Protein AF-A0A6J4QHD3-F1 (afdb_monomer)

pLDDT: mean 94.24, std 7.49, range [54.97, 98.38]

Solvent-accessible surface area (backbone atoms only — not comparable to full-atom values): 4318 Å² total; per-residue (Å²): 139,72,80,43,74,45,55,48,98,86,66,48,76,76,48,73,49,68,54,67,70,58,53,51,50,55,48,51,56,50,50,53,53,50,51,52,49,52,51,52,53,53,51,52,31,34,76,73,64,80,43,80,88,72,56,67,70,60,51,51,54,52,52,51,51,56,58,60,75,74,109

Structure (mmCIF, N/CA/C/O backbone):
data_AF-A0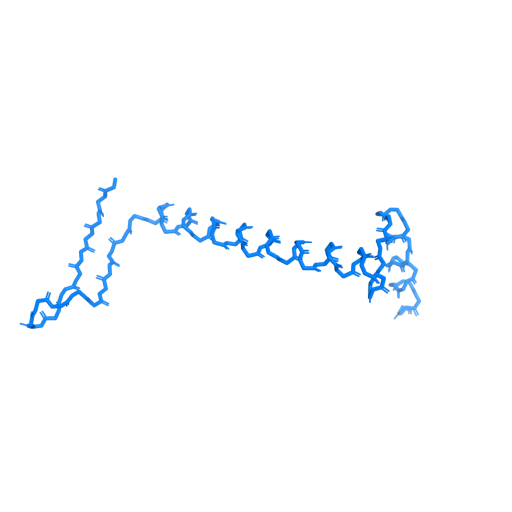A6J4QHD3-F1
#
_entry.id   AF-A0A6J4QHD3-F1
#
loop_
_atom_site.group_PDB
_atom_site.id
_atom_site.type_symbol
_atom_site.label_atom_id
_atom_site.label_alt_id
_atom_site.label_comp_id
_atom_site.label_asym_id
_atom_site.label_entity_id
_atom_site.label_seq_id
_atom_site.pdbx_PDB_ins_code
_atom_site.Cartn_x
_atom_site.Cartn_y
_atom_site.Cartn_z
_atom_site.occupancy
_atom_site.B_iso_or_equiv
_atom_site.auth_seq_id
_atom_site.auth_comp_id
_atom_site.auth_asym_id
_atom_site.auth_atom_id
_atom_site.pdbx_PDB_model_num
ATOM 1 N N . MET A 1 1 ? -2.542 -0.903 23.047 1.00 60.53 1 MET A N 1
ATOM 2 C CA . MET A 1 1 ? -3.799 -1.221 22.342 1.00 60.53 1 MET A CA 1
ATOM 3 C C . MET A 1 1 ? -4.987 -0.951 23.249 1.00 60.53 1 MET A C 1
ATOM 5 O O . MET A 1 1 ? -5.368 -1.809 24.041 1.00 60.53 1 MET A O 1
ATOM 9 N N . SER A 1 2 ? -5.545 0.254 23.145 1.00 78.31 2 SER A N 1
ATOM 10 C CA . SER A 1 2 ? -6.819 0.631 23.760 1.00 78.31 2 SER A CA 1
ATOM 11 C C . SER A 1 2 ? -7.846 0.830 22.647 1.00 78.31 2 SER A C 1
ATOM 13 O O . SER A 1 2 ? -8.009 1.930 22.132 1.00 78.31 2 SER A O 1
ATOM 15 N N . VAL A 1 3 ? -8.524 -0.245 22.244 1.00 86.75 3 VAL A N 1
ATOM 16 C CA . VAL A 1 3 ? -9.590 -0.154 21.239 1.00 86.75 3 VAL A CA 1
ATOM 17 C C . VAL A 1 3 ? -10.907 0.119 21.950 1.00 86.75 3 VAL A C 1
ATOM 19 O O . VAL A 1 3 ? -11.337 -0.676 22.789 1.00 86.75 3 VAL A O 1
ATOM 22 N N . GLN A 1 4 ? -11.561 1.224 21.605 1.00 94.44 4 GLN A N 1
ATOM 23 C CA . GLN A 1 4 ? -12.884 1.558 22.128 1.00 94.44 4 GLN A CA 1
ATOM 24 C C . GLN A 1 4 ? -13.915 1.465 21.011 1.00 94.44 4 GLN A C 1
ATOM 26 O O . GLN A 1 4 ? -13.687 1.935 19.902 1.00 94.44 4 GLN A O 1
ATOM 31 N N . TYR A 1 5 ? -15.067 0.869 21.304 1.00 95.38 5 TYR A N 1
ATOM 32 C CA . TYR A 1 5 ? -16.155 0.732 20.340 1.00 95.38 5 TYR A CA 1
ATOM 33 C C . TYR A 1 5 ? -17.319 1.634 20.728 1.00 95.38 5 TYR A C 1
ATOM 35 O O . TYR A 1 5 ? -17.744 1.633 21.884 1.00 95.38 5 TYR A O 1
ATOM 43 N N . VAL A 1 6 ? -17.872 2.342 19.747 1.00 96.25 6 VAL A N 1
ATOM 44 C CA . VAL A 1 6 ? -19.158 3.030 19.878 1.00 96.25 6 VAL A CA 1
ATOM 45 C C . VAL A 1 6 ? -20.241 2.094 19.357 1.00 96.25 6 VAL A C 1
ATOM 47 O O . VAL A 1 6 ? -20.117 1.522 18.267 1.00 96.25 6 VAL A O 1
ATOM 50 N N . VAL A 1 7 ? -21.293 1.915 20.150 1.00 97.44 7 VAL A N 1
ATOM 51 C CA . VAL A 1 7 ? -22.426 1.038 19.841 1.00 97.44 7 VAL A CA 1
ATOM 52 C C . VAL A 1 7 ? -23.708 1.846 19.658 1.00 97.44 7 VAL A C 1
ATOM 54 O O . VAL A 1 7 ? -23.852 2.913 20.251 1.00 97.44 7 VAL A O 1
ATOM 57 N N . ASP A 1 8 ? -24.622 1.345 18.830 1.00 96.12 8 ASP A N 1
ATOM 58 C CA . ASP A 1 8 ? -25.980 1.874 18.709 1.00 96.12 8 ASP A CA 1
ATOM 59 C C . ASP A 1 8 ? -26.879 1.430 19.882 1.00 96.12 8 ASP A C 1
ATOM 61 O O . ASP A 1 8 ? -26.455 0.709 20.789 1.00 96.12 8 ASP A O 1
ATOM 65 N N . GLU A 1 9 ? -28.146 1.846 19.854 1.00 96.38 9 GLU A N 1
ATOM 66 C CA . GLU A 1 9 ? -29.150 1.527 20.882 1.00 96.38 9 GLU A CA 1
ATOM 67 C C . GLU A 1 9 ? -29.416 0.020 21.040 1.00 96.38 9 GLU A C 1
ATOM 69 O O . GLU A 1 9 ? -29.846 -0.427 22.102 1.00 96.38 9 GLU A O 1
ATOM 74 N N . ASN A 1 10 ? -29.126 -0.778 20.007 1.00 96.44 10 ASN A N 1
ATOM 75 C CA . ASN A 1 10 ? -29.272 -2.232 20.018 1.00 96.44 10 ASN A CA 1
ATOM 76 C C . ASN A 1 10 ? -27.973 -2.943 20.443 1.00 96.44 10 ASN A C 1
ATOM 78 O O . ASN A 1 10 ? -27.899 -4.173 20.406 1.00 96.44 10 ASN A O 1
ATOM 82 N N . GLY A 1 11 ? -26.931 -2.191 20.817 1.00 94.19 11 GLY A N 1
ATOM 83 C CA . GLY A 1 11 ? -25.616 -2.719 21.175 1.00 94.19 11 GLY A CA 1
ATOM 84 C C . GLY A 1 11 ? -24.756 -3.125 19.974 1.00 94.19 11 GLY A C 1
ATOM 85 O O . GLY A 1 11 ? -23.709 -3.755 20.153 1.00 94.19 11 GLY A O 1
ATOM 86 N N . LYS A 1 12 ? -25.152 -2.778 18.744 1.00 96.44 12 LYS A N 1
ATOM 87 C CA . LYS A 1 12 ? -24.364 -3.062 17.540 1.00 96.44 12 LYS A CA 1
ATOM 88 C C . LYS A 1 12 ? -23.229 -2.048 17.423 1.00 96.44 12 LYS A C 1
ATOM 90 O O . LYS A 1 12 ? -23.458 -0.847 17.476 1.00 96.44 12 LYS A O 1
ATOM 95 N N . ARG A 1 13 ? -21.997 -2.521 17.217 1.00 96.44 13 ARG A N 1
ATOM 96 C CA . ARG A 1 13 ? -20.822 -1.658 16.990 1.00 96.44 13 ARG A CA 1
ATOM 97 C C . ARG A 1 13 ? -20.966 -0.917 15.662 1.00 96.44 13 ARG A C 1
ATOM 99 O O . ARG A 1 13 ? -21.153 -1.558 14.628 1.00 96.44 13 ARG A O 1
ATOM 106 N N . ILE A 1 14 ? -20.862 0.406 15.704 1.00 97.38 14 ILE A N 1
ATOM 107 C CA . ILE A 1 14 ? -21.010 1.286 14.535 1.00 97.38 14 ILE A CA 1
ATOM 108 C C . ILE A 1 14 ? -19.753 2.104 14.238 1.00 97.38 14 ILE A C 1
ATOM 110 O O . ILE A 1 14 ? -19.553 2.506 13.096 1.00 97.38 14 ILE A O 1
ATOM 114 N N . SER A 1 15 ? -18.886 2.321 15.227 1.00 96.19 15 SER A N 1
ATOM 115 C CA . SER A 1 15 ? -17.569 2.920 15.015 1.00 96.19 15 SER A CA 1
ATOM 116 C C . SER A 1 15 ? -16.559 2.440 16.055 1.00 96.19 15 SER A C 1
ATOM 118 O O . SER A 1 15 ? -16.904 1.784 17.045 1.00 96.19 15 SER A O 1
ATOM 120 N N . VAL A 1 16 ? -15.290 2.738 15.793 1.00 95.62 16 VAL A N 1
ATOM 121 C CA . VAL A 1 16 ? -14.155 2.408 16.649 1.00 95.62 16 VAL A CA 1
ATOM 122 C C . VAL A 1 16 ? -13.299 3.656 16.838 1.00 95.62 16 VAL A C 1
ATOM 124 O O . VAL A 1 16 ? -13.125 4.436 15.905 1.00 95.62 16 VAL A O 1
ATOM 127 N N . VAL A 1 17 ? -12.792 3.849 18.050 1.00 95.88 17 VAL A N 1
ATOM 128 C CA . VAL A 1 17 ? -11.763 4.837 18.371 1.00 95.88 17 VAL A CA 1
ATOM 129 C C . VAL A 1 17 ? -10.464 4.072 18.584 1.00 95.88 17 VAL A C 1
ATOM 131 O O . VAL A 1 17 ? -10.419 3.115 19.364 1.00 95.88 17 VAL A O 1
ATOM 134 N N . LEU A 1 18 ? -9.439 4.480 17.843 1.00 94.94 18 LEU A N 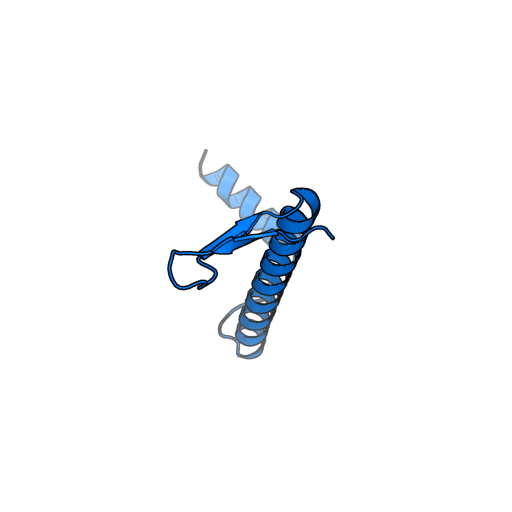1
ATOM 135 C CA . LEU A 1 18 ? -8.113 3.878 17.822 1.00 94.94 18 LEU A CA 1
ATOM 136 C C . LEU A 1 18 ? -7.071 4.939 18.171 1.00 94.94 18 LEU A C 1
ATOM 138 O O . LEU A 1 18 ? -7.274 6.125 17.902 1.00 94.94 18 LEU A O 1
ATOM 142 N N . ASP A 1 19 ? -5.954 4.492 18.740 1.00 95.88 19 ASP A N 1
ATOM 143 C CA . ASP A 1 19 ? -4.749 5.310 18.843 1.00 95.88 19 ASP A CA 1
ATOM 144 C C . ASP A 1 19 ? -4.293 5.690 17.422 1.00 95.88 19 ASP A C 1
ATOM 146 O O . ASP A 1 19 ? -4.331 4.854 16.516 1.00 95.88 19 ASP A O 1
ATOM 150 N N . I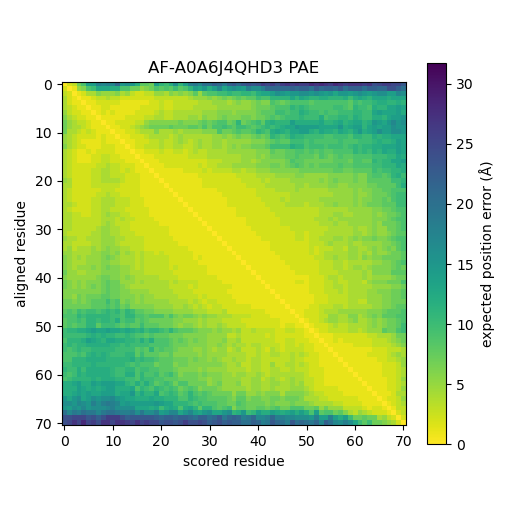LE A 1 20 ? -3.881 6.945 17.210 1.00 95.44 20 ILE A N 1
ATOM 151 C CA . ILE A 1 20 ? -3.564 7.437 15.859 1.00 95.44 20 ILE A CA 1
ATOM 152 C C . ILE A 1 20 ? -2.432 6.638 15.203 1.00 95.44 20 ILE A C 1
ATOM 154 O O . ILE A 1 20 ? -2.556 6.260 14.045 1.00 95.44 20 ILE A O 1
ATOM 158 N N . GLU A 1 21 ? -1.404 6.278 15.974 1.00 96.38 21 GLU A N 1
ATOM 159 C CA . GLU A 1 21 ? -0.274 5.464 15.505 1.00 96.38 21 GLU A CA 1
ATOM 160 C C . GLU A 1 21 ? -0.722 4.074 15.025 1.00 96.38 21 GLU A C 1
ATOM 162 O O . GLU A 1 21 ? -0.172 3.526 14.075 1.00 96.38 21 GLU A O 1
ATOM 167 N N . GLU A 1 22 ? -1.745 3.496 15.661 1.00 94.69 22 GLU A N 1
ATOM 168 C CA . GLU A 1 22 ? -2.292 2.200 15.257 1.00 94.69 22 GLU A CA 1
ATOM 169 C C . GLU A 1 22 ? -3.061 2.319 13.941 1.00 94.69 22 GLU A C 1
ATOM 171 O O . GLU A 1 22 ? -2.908 1.484 13.054 1.00 94.69 22 GLU A O 1
ATOM 176 N N . TYR A 1 23 ? -3.871 3.371 13.805 1.00 95.75 23 TYR A N 1
ATOM 177 C CA . TYR A 1 23 ? -4.590 3.652 12.567 1.00 95.75 23 TYR A CA 1
ATOM 178 C C . TYR A 1 23 ? -3.628 3.887 11.396 1.00 95.75 23 TYR A C 1
ATOM 180 O O . TYR A 1 23 ? -3.825 3.317 10.326 1.00 95.75 23 TYR A O 1
ATOM 188 N N . GLU A 1 24 ? -2.577 4.681 11.605 1.00 97.75 24 GLU A N 1
ATOM 189 C CA . GLU A 1 24 ? -1.557 4.954 10.589 1.00 97.75 24 GLU A CA 1
ATOM 190 C C . GLU A 1 24 ? -0.802 3.682 10.189 1.00 97.75 24 GLU A C 1
ATOM 192 O O . GLU A 1 24 ? -0.670 3.416 8.997 1.00 97.75 24 GLU A O 1
ATOM 197 N N . ARG A 1 25 ? -0.412 2.834 11.151 1.00 97.44 25 ARG A N 1
ATOM 198 C CA . ARG A 1 25 ? 0.219 1.541 10.844 1.00 97.44 25 ARG A CA 1
ATOM 199 C C . ARG A 1 25 ? -0.699 0.628 10.031 1.00 97.44 25 ARG A C 1
ATOM 201 O O . ARG A 1 25 ? -0.254 -0.010 9.085 1.00 97.44 25 ARG A O 1
ATOM 208 N N . MET A 1 26 ? -1.987 0.563 10.378 1.00 96.88 26 MET A N 1
ATOM 209 C CA . MET A 1 26 ? -2.958 -0.221 9.608 1.00 96.88 26 MET A CA 1
ATOM 210 C C . M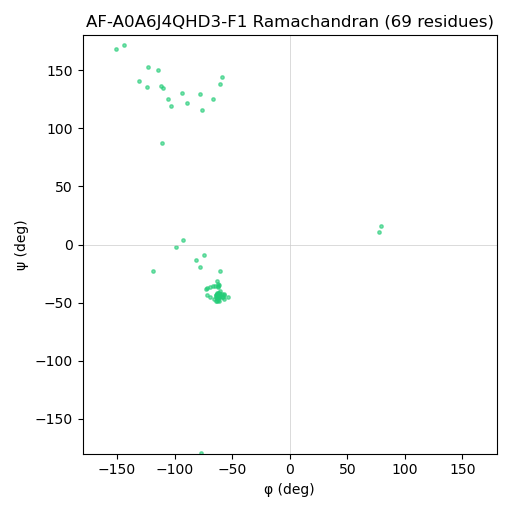ET A 1 26 ? -3.109 0.297 8.173 1.00 96.88 26 MET A C 1
ATOM 212 O O . MET A 1 26 ? -3.310 -0.505 7.264 1.00 96.88 26 MET A O 1
ATOM 216 N N . LEU A 1 27 ? -3.048 1.616 7.962 1.00 98.06 27 LEU A N 1
ATOM 217 C CA . LEU A 1 27 ? -3.069 2.195 6.618 1.00 98.06 27 LEU A CA 1
ATOM 218 C C . LEU A 1 27 ? -1.814 1.824 5.826 1.00 98.06 27 LEU A C 1
ATOM 220 O O . LEU A 1 27 ? -1.951 1.369 4.697 1.00 98.06 27 LEU A O 1
ATOM 224 N N . GLU A 1 28 ? -0.630 1.957 6.425 1.00 98.38 28 GLU A N 1
ATOM 225 C CA . GLU A 1 28 ? 0.648 1.599 5.795 1.00 98.38 28 GLU A CA 1
ATOM 226 C C . GLU A 1 28 ? 0.661 0.123 5.361 1.00 98.38 28 GLU A C 1
ATOM 228 O O . GLU A 1 28 ? 0.936 -0.186 4.206 1.00 98.38 28 GLU A O 1
ATOM 233 N N . GLU A 1 29 ? 0.231 -0.793 6.235 1.00 98.19 29 GLU A N 1
ATOM 234 C CA . GLU A 1 29 ? 0.132 -2.222 5.901 1.00 98.19 29 GLU A CA 1
ATOM 235 C C . GLU A 1 29 ? -0.858 -2.503 4.752 1.00 98.19 29 GLU A C 1
ATOM 237 O O . GLU A 1 29 ? -0.654 -3.423 3.953 1.00 98.19 29 GLU A O 1
ATOM 242 N N . LEU A 1 30 ? -1.949 -1.734 4.656 1.00 98.38 30 LEU A N 1
ATOM 243 C CA . LEU A 1 30 ? -2.919 -1.860 3.564 1.00 98.38 30 LEU A CA 1
ATOM 244 C C . LEU A 1 30 ? -2.372 -1.320 2.240 1.00 98.38 30 LEU A C 1
ATOM 246 O O . LEU A 1 30 ? -2.650 -1.914 1.195 1.00 98.38 30 LEU A O 1
ATOM 250 N N . GLU A 1 31 ? -1.623 -0.220 2.277 1.00 98.19 31 GLU A N 1
ATOM 251 C CA . GLU A 1 31 ? -0.941 0.346 1.110 1.00 98.19 31 GLU A CA 1
ATOM 252 C C . GLU A 1 31 ? 0.121 -0.626 0.589 1.00 98.19 31 GLU A C 1
ATOM 254 O O . GLU A 1 31 ? 0.066 -1.003 -0.582 1.00 98.19 31 GLU A O 1
ATOM 259 N N . ASP A 1 32 ? 0.974 -1.159 1.466 1.00 98.38 32 ASP A N 1
ATOM 260 C CA . ASP A 1 32 ? 1.973 -2.175 1.117 1.00 98.38 32 ASP A CA 1
ATOM 261 C C . ASP A 1 32 ? 1.330 -3.422 0.487 1.00 98.38 32 ASP A C 1
ATOM 263 O O . ASP A 1 32 ? 1.816 -3.968 -0.510 1.00 98.38 32 ASP A O 1
ATOM 267 N N . ALA A 1 33 ? 0.202 -3.882 1.038 1.00 98.25 33 ALA A N 1
ATOM 268 C CA . ALA A 1 33 ? -0.530 -5.020 0.490 1.00 98.25 33 ALA A CA 1
ATOM 269 C C . ALA A 1 33 ? -1.147 -4.716 -0.887 1.00 98.25 33 ALA A C 1
ATOM 271 O O . ALA A 1 33 ? -1.221 -5.605 -1.743 1.00 98.25 33 ALA A O 1
ATOM 272 N N . ALA A 1 34 ? -1.609 -3.485 -1.114 1.00 98.19 34 ALA A N 1
ATOM 273 C CA . ALA A 1 34 ? -2.121 -3.055 -2.410 1.00 98.19 34 ALA A CA 1
ATOM 274 C C . ALA A 1 34 ? -0.993 -2.964 -3.449 1.00 98.19 34 ALA A C 1
ATOM 276 O O . ALA A 1 34 ? -1.140 -3.504 -4.549 1.00 98.19 34 ALA A O 1
ATOM 277 N N . ASP A 1 35 ? 0.142 -2.373 -3.084 1.00 98.06 35 ASP A N 1
ATOM 278 C CA . ASP A 1 35 ? 1.325 -2.255 -3.937 1.00 98.06 35 ASP A CA 1
ATOM 279 C C . ASP 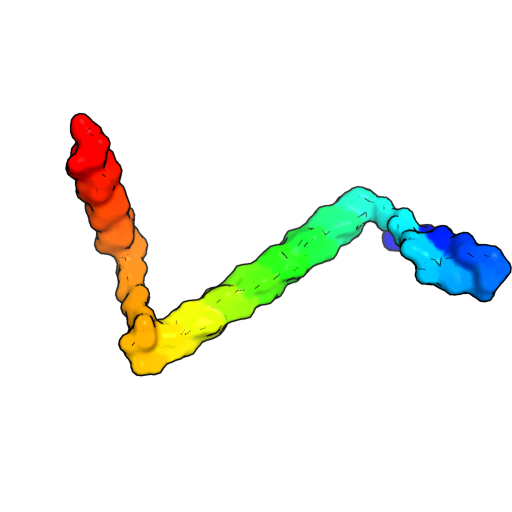A 1 35 ? 1.888 -3.628 -4.317 1.00 98.06 35 ASP A C 1
ATOM 281 O O . ASP A 1 35 ? 2.190 -3.872 -5.489 1.00 98.06 35 ASP A O 1
ATOM 285 N N . ALA A 1 36 ? 1.944 -4.569 -3.369 1.00 98.06 36 ALA A N 1
ATOM 286 C CA . ALA A 1 36 ? 2.356 -5.946 -3.639 1.00 98.06 36 ALA A CA 1
ATOM 287 C C . ALA A 1 36 ? 1.458 -6.620 -4.689 1.00 98.06 36 ALA A C 1
ATOM 289 O O . ALA A 1 36 ? 1.954 -7.262 -5.616 1.00 98.06 36 ALA A O 1
ATOM 290 N N . ARG A 1 37 ? 0.135 -6.428 -4.597 1.00 98.00 37 ARG A N 1
ATOM 291 C CA . ARG A 1 37 ? -0.809 -6.972 -5.585 1.00 98.00 37 ARG A CA 1
ATOM 292 C C . ARG A 1 37 ? -0.603 -6.375 -6.971 1.00 98.00 37 ARG A C 1
ATOM 294 O O . ARG A 1 37 ? -0.610 -7.113 -7.951 1.00 98.00 37 ARG A O 1
ATOM 301 N N . VAL A 1 38 ? -0.411 -5.060 -7.060 1.00 97.56 38 VAL A N 1
ATOM 302 C CA . VAL A 1 38 ? -0.137 -4.392 -8.340 1.00 97.56 38 VAL A CA 1
ATOM 303 C C . VAL A 1 38 ? 1.179 -4.896 -8.933 1.00 97.56 38 VAL A C 1
ATOM 305 O O . VAL A 1 38 ? 1.244 -5.180 -10.128 1.00 97.56 38 VAL A O 1
ATOM 308 N N . ALA A 1 39 ? 2.215 -5.066 -8.110 1.00 95.94 39 ALA A N 1
ATOM 309 C CA . ALA A 1 39 ? 3.492 -5.612 -8.551 1.00 95.94 39 ALA A CA 1
ATOM 310 C C . ALA A 1 39 ? 3.350 -7.040 -9.108 1.00 95.94 39 ALA A C 1
ATOM 312 O O . ALA A 1 39 ? 3.911 -7.334 -10.166 1.00 95.94 39 ALA A O 1
ATOM 313 N N . ASP A 1 40 ? 2.570 -7.902 -8.449 1.00 97.75 40 ASP A N 1
ATOM 314 C CA . ASP A 1 40 ? 2.277 -9.256 -8.930 1.00 97.75 40 ASP A CA 1
ATOM 315 C C . ASP A 1 40 ? 1.516 -9.240 -10.267 1.00 97.75 40 ASP A C 1
ATOM 317 O O . ASP A 1 40 ? 1.853 -9.993 -11.185 1.00 97.75 40 ASP A O 1
ATOM 321 N N . GLU A 1 41 ? 0.520 -8.361 -10.413 1.00 97.44 41 GLU A N 1
ATOM 322 C CA . GLU A 1 41 ? -0.251 -8.199 -11.652 1.00 97.44 41 GLU A CA 1
ATOM 323 C C . GLU A 1 41 ? 0.635 -7.748 -12.824 1.00 97.44 41 GLU A C 1
ATOM 325 O O . GLU A 1 41 ? 0.597 -8.359 -13.899 1.00 97.44 41 GLU A O 1
ATOM 330 N N . VAL A 1 42 ? 1.473 -6.727 -12.608 1.00 96.56 42 VAL A N 1
ATOM 331 C CA . VAL A 1 42 ? 2.424 -6.214 -13.610 1.00 96.56 42 VAL A CA 1
ATOM 332 C C . VAL A 1 42 ? 3.444 -7.285 -13.974 1.00 96.56 42 VAL A C 1
ATOM 334 O O . VAL A 1 42 ? 3.685 -7.542 -15.153 1.00 96.56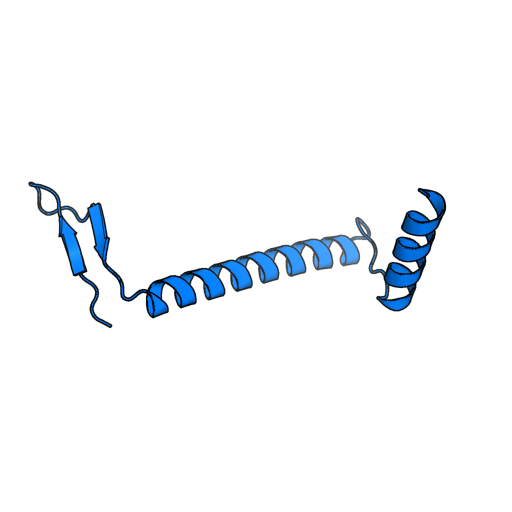 42 VAL A O 1
ATOM 337 N N . ARG A 1 43 ? 4.011 -7.973 -12.979 1.00 95.31 43 ARG A N 1
ATOM 338 C CA . ARG A 1 43 ? 4.957 -9.064 -13.219 1.00 95.31 43 ARG A CA 1
ATOM 339 C C . ARG A 1 43 ? 4.332 -10.166 -14.071 1.00 95.31 43 ARG A C 1
ATOM 341 O O . ARG A 1 43 ? 4.952 -10.613 -15.033 1.00 95.31 43 ARG A O 1
ATOM 348 N N . ALA A 1 44 ? 3.105 -10.573 -13.760 1.00 97.12 44 ALA A N 1
ATOM 349 C CA . ALA A 1 44 ? 2.403 -11.587 -14.534 1.00 97.12 44 ALA A CA 1
ATOM 350 C C . ALA A 1 44 ? 2.103 -11.118 -15.970 1.00 97.12 44 ALA A C 1
ATOM 352 O O . ALA A 1 44 ? 2.142 -11.930 -16.893 1.00 97.12 44 ALA A O 1
ATOM 353 N N . ALA A 1 45 ? 1.803 -9.831 -16.182 1.00 97.31 45 ALA A N 1
ATOM 354 C CA . ALA A 1 45 ? 1.629 -9.262 -17.520 1.00 97.31 45 ALA A CA 1
ATOM 355 C C . ALA A 1 45 ? 2.930 -9.305 -18.336 1.00 97.31 45 ALA A C 1
ATOM 357 O O . ALA A 1 45 ? 2.910 -9.751 -19.484 1.00 97.31 45 ALA A O 1
ATOM 358 N N . VAL A 1 46 ? 4.065 -8.955 -17.722 1.00 97.06 46 VAL A N 1
ATOM 359 C CA . VAL A 1 46 ? 5.393 -9.073 -18.344 1.00 97.06 46 VAL A CA 1
ATOM 360 C C . VAL A 1 46 ? 5.715 -10.528 -18.696 1.00 97.06 46 VAL A C 1
ATOM 362 O O . VAL A 1 46 ? 6.153 -10.813 -19.807 1.00 97.06 46 VAL A O 1
ATOM 365 N N . GLU A 1 47 ? 5.458 -11.474 -17.788 1.00 95.81 47 GLU A N 1
ATOM 366 C CA . GLU A 1 47 ? 5.712 -12.904 -18.023 1.00 95.81 47 GLU A CA 1
ATOM 367 C C . GLU A 1 47 ? 4.861 -13.481 -19.171 1.00 95.81 47 GLU A C 1
ATOM 369 O O . GLU A 1 47 ? 5.319 -14.371 -19.890 1.00 95.81 47 GLU A O 1
ATOM 374 N N . ARG A 1 48 ? 3.642 -12.963 -19.383 1.00 97.19 48 ARG A N 1
ATOM 375 C CA . ARG A 1 48 ? 2.783 -13.330 -20.525 1.00 97.19 48 ARG A CA 1
ATOM 376 C C . ARG A 1 48 ? 3.129 -12.594 -21.823 1.00 97.19 48 ARG A C 1
ATOM 378 O O . ARG A 1 48 ? 2.658 -13.008 -22.880 1.00 97.19 48 ARG A O 1
ATOM 385 N N . GLY A 1 49 ? 3.941 -11.539 -21.753 1.00 96.00 49 GLY A N 1
ATOM 386 C CA . GLY A 1 49 ? 4.262 -10.669 -22.885 1.00 96.00 49 GLY A CA 1
ATOM 387 C C . GLY A 1 49 ? 3.181 -9.633 -23.212 1.00 96.00 49 GLY A C 1
ATOM 388 O O . GLY A 1 49 ? 3.203 -9.071 -24.305 1.00 96.00 49 GLY A O 1
ATOM 389 N N . ASP A 1 50 ? 2.244 -9.386 -22.290 1.00 96.69 50 ASP A N 1
ATOM 390 C CA . ASP A 1 50 ? 1.239 -8.317 -22.404 1.00 96.69 50 ASP A CA 1
ATOM 391 C C . ASP A 1 50 ? 1.834 -6.934 -22.065 1.00 96.69 50 ASP A C 1
ATOM 393 O O . ASP A 1 50 ? 1.257 -5.906 -22.420 1.00 96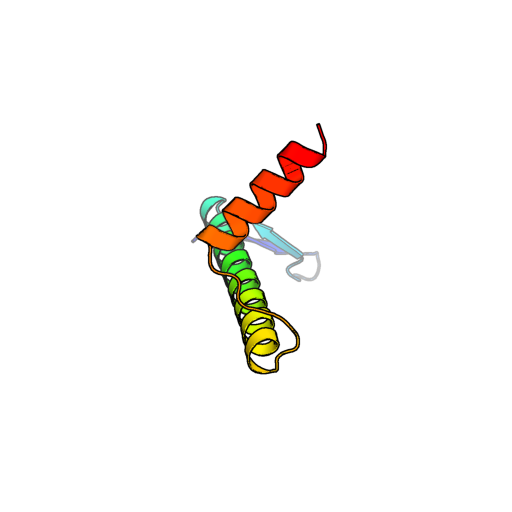.69 50 ASP A O 1
ATOM 397 N N . ASP A 1 51 ? 2.974 -6.917 -21.367 1.00 94.88 51 ASP A N 1
ATOM 398 C CA . ASP A 1 51 ? 3.725 -5.724 -20.966 1.00 94.88 51 ASP A CA 1
ATOM 399 C C . ASP A 1 51 ? 5.244 -5.996 -21.020 1.00 94.88 51 ASP A C 1
ATOM 401 O O . ASP A 1 51 ? 5.675 -7.136 -21.222 1.00 94.88 51 ASP A O 1
ATOM 405 N N . GLU A 1 52 ? 6.069 -4.965 -20.841 1.00 93.19 52 GLU A N 1
ATOM 406 C CA . GLU A 1 52 ? 7.530 -5.048 -20.938 1.00 93.19 52 GLU A CA 1
ATOM 407 C C . GLU A 1 52 ? 8.235 -4.551 -19.668 1.00 93.19 52 GLU A C 1
ATOM 409 O O . GLU A 1 52 ? 7.941 -3.487 -19.123 1.00 93.19 52 GLU A O 1
ATOM 414 N N . PHE A 1 53 ? 9.246 -5.302 -19.221 1.00 93.25 53 PHE A N 1
ATOM 415 C CA . PHE A 1 53 ? 10.160 -4.824 -18.189 1.00 93.25 53 PHE A CA 1
ATOM 416 C C . PHE A 1 53 ? 11.162 -3.826 -18.775 1.00 93.25 53 PHE A C 1
ATOM 418 O O . PHE A 1 53 ? 12.027 -4.195 -19.570 1.00 93.25 53 PHE A O 1
ATOM 425 N N . VAL A 1 54 ? 11.101 -2.579 -18.310 1.00 92.81 54 VAL A N 1
ATOM 426 C CA . VAL A 1 54 ? 12.032 -1.522 -18.718 1.00 92.81 54 VAL A CA 1
ATOM 427 C C . VAL A 1 54 ? 13.070 -1.276 -17.614 1.00 92.81 54 VAL A C 1
ATOM 429 O O . VAL A 1 54 ? 12.702 -0.871 -16.507 1.00 92.81 54 VAL A O 1
ATOM 432 N N . PRO A 1 55 ? 14.378 -1.459 -17.880 1.00 95.88 55 PRO A N 1
ATOM 433 C CA . PRO A 1 55 ? 15.426 -1.116 -16.926 1.00 95.88 55 PRO A CA 1
ATOM 434 C C . PRO A 1 55 ? 15.403 0.365 -16.536 1.00 95.88 55 PRO A C 1
ATOM 436 O O . PRO A 1 55 ? 15.173 1.244 -17.369 1.00 95.88 55 PRO A O 1
ATOM 439 N N . TYR A 1 56 ? 15.728 0.654 -15.274 1.00 94.25 56 TYR A N 1
ATOM 440 C CA . TYR A 1 56 ? 15.648 2.008 -14.716 1.00 94.25 56 TYR A CA 1
ATOM 441 C C . TYR A 1 56 ? 16.402 3.068 -15.536 1.00 94.25 56 TYR A C 1
ATOM 443 O O . TYR A 1 56 ? 15.861 4.142 -15.793 1.00 94.25 56 TYR A O 1
ATOM 451 N N . GLU A 1 57 ? 17.630 2.777 -15.977 1.00 97.19 57 GLU A N 1
ATOM 452 C CA . GLU A 1 57 ? 18.433 3.733 -16.753 1.00 97.19 57 GLU A CA 1
ATOM 453 C C . GLU A 1 57 ? 17.758 4.095 -18.085 1.00 97.19 57 GLU A C 1
ATOM 455 O O . GLU A 1 57 ? 17.658 5.277 -18.419 1.00 97.19 57 GLU A O 1
ATOM 460 N N . GLN A 1 58 ? 17.190 3.106 -18.783 1.00 96.62 58 GLN A N 1
ATOM 461 C CA . GLN A 1 58 ? 16.429 3.335 -20.011 1.00 96.62 58 GLN A CA 1
ATOM 462 C C . GLN A 1 58 ? 15.178 4.178 -19.733 1.00 96.62 58 GLN A C 1
ATOM 464 O O . GLN A 1 58 ? 14.955 5.193 -20.398 1.00 96.62 58 GLN A O 1
ATOM 469 N N . ALA A 1 59 ? 14.392 3.810 -18.715 1.00 95.44 59 ALA A N 1
ATOM 470 C CA . ALA A 1 59 ? 13.193 4.553 -18.333 1.00 95.44 59 ALA A CA 1
ATOM 471 C C . ALA A 1 59 ? 13.522 6.020 -18.002 1.00 95.44 59 ALA A C 1
ATOM 473 O O . ALA A 1 59 ? 12.841 6.942 -18.463 1.00 95.44 59 ALA A O 1
ATOM 474 N N . ARG A 1 60 ? 14.607 6.261 -17.253 1.00 96.94 60 ARG A N 1
ATOM 475 C CA . ARG A 1 60 ? 15.065 7.607 -16.886 1.00 96.94 60 ARG A CA 1
ATOM 476 C C . ARG A 1 60 ? 15.423 8.432 -18.120 1.00 96.94 60 ARG A C 1
ATOM 478 O O . ARG A 1 60 ? 14.979 9.577 -18.236 1.00 96.94 60 ARG A O 1
ATOM 485 N N . GLU A 1 61 ? 16.205 7.873 -19.039 1.00 96.88 61 GLU A N 1
ATOM 486 C CA . GLU A 1 61 ? 16.595 8.552 -20.279 1.00 96.88 61 GLU A CA 1
ATOM 487 C C . GLU A 1 61 ? 15.388 8.887 -21.162 1.00 96.88 61 GLU A C 1
ATOM 489 O O . GLU A 1 61 ? 15.293 9.991 -21.707 1.00 96.88 61 GLU A O 1
ATOM 494 N N . GLU A 1 62 ? 14.440 7.962 -21.303 1.00 95.31 62 GLU A N 1
ATOM 495 C CA . GLU A 1 62 ? 13.213 8.183 -22.070 1.00 95.31 62 GLU A CA 1
ATOM 496 C C . GLU A 1 62 ? 12.334 9.280 -21.462 1.00 95.31 62 GLU A C 1
ATOM 498 O O . GLU A 1 62 ? 11.878 10.175 -22.181 1.00 95.31 62 GLU A O 1
ATOM 503 N N . ILE A 1 63 ? 12.138 9.268 -20.141 1.00 95.50 63 ILE A N 1
ATOM 504 C CA . ILE A 1 63 ? 11.364 10.295 -19.431 1.00 95.50 63 ILE A CA 1
ATOM 505 C C . ILE A 1 63 ? 12.017 11.672 -19.592 1.00 95.50 63 ILE A C 1
ATOM 507 O O . ILE A 1 63 ? 11.323 12.646 -19.899 1.00 95.50 63 ILE A O 1
ATOM 511 N N . MET A 1 64 ? 13.341 11.770 -19.428 1.00 94.94 64 MET A N 1
ATOM 512 C CA . MET A 1 64 ? 14.073 13.031 -19.587 1.00 94.94 64 MET A CA 1
ATOM 513 C C . MET A 1 64 ? 13.965 13.575 -21.015 1.00 94.94 64 MET A C 1
ATOM 515 O O . MET A 1 64 ? 13.640 14.751 -21.196 1.00 94.94 64 MET A O 1
ATOM 519 N N . ARG A 1 65 ? 14.141 12.720 -22.034 1.00 95.81 65 ARG A N 1
ATOM 520 C CA . ARG A 1 65 ? 13.963 13.106 -23.444 1.00 95.81 65 ARG A CA 1
ATOM 521 C C . ARG A 1 65 ? 12.552 13.630 -23.716 1.00 95.81 65 ARG A C 1
ATOM 523 O O . ARG A 1 65 ? 12.404 14.690 -24.322 1.00 95.81 65 ARG A O 1
ATOM 530 N N . ARG A 1 66 ? 11.513 12.946 -23.217 1.00 94.31 66 ARG A N 1
ATOM 531 C CA . ARG A 1 66 ? 10.108 13.379 -23.366 1.00 94.31 66 ARG A CA 1
ATOM 532 C C . ARG A 1 66 ? 9.826 14.724 -22.691 1.00 94.31 66 ARG A C 1
ATOM 534 O O . ARG A 1 66 ? 9.018 15.492 -23.205 1.00 94.31 66 ARG A O 1
ATOM 541 N N . ARG A 1 67 ? 10.458 15.011 -21.548 1.00 93.12 67 ARG A N 1
ATOM 542 C CA . ARG A 1 67 ? 10.316 16.294 -20.834 1.00 93.12 67 ARG A CA 1
ATOM 543 C C . ARG A 1 67 ? 11.022 17.446 -21.551 1.00 93.12 67 ARG A C 1
ATOM 545 O O . ARG A 1 67 ? 10.481 18.546 -21.574 1.00 93.12 67 ARG A O 1
ATOM 552 N N . ALA A 1 68 ? 12.189 17.197 -22.145 1.00 90.25 68 ALA A N 1
ATOM 553 C CA . ALA A 1 68 ? 12.919 18.197 -22.924 1.00 90.25 68 ALA A CA 1
ATOM 554 C C . ALA A 1 68 ? 12.212 18.539 -24.247 1.00 90.25 68 ALA A C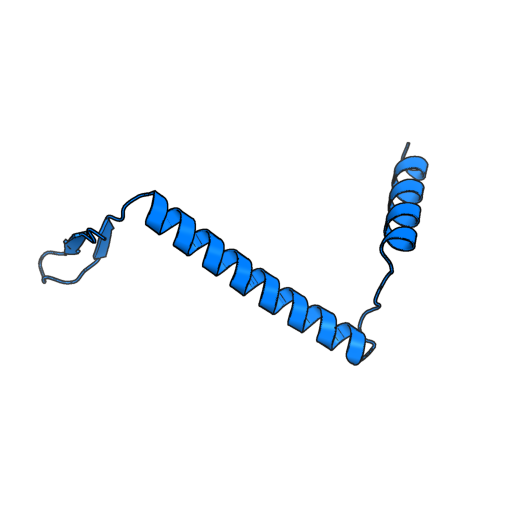 1
ATOM 556 O O . ALA A 1 68 ? 12.183 19.696 -24.632 1.00 90.25 68 ALA A O 1
ATOM 557 N N . ALA A 1 69 ? 11.589 17.555 -24.906 1.00 83.69 69 ALA A N 1
ATOM 558 C CA . ALA A 1 69 ? 10.878 17.749 -26.175 1.00 83.69 69 ALA A CA 1
ATOM 559 C C . ALA A 1 69 ? 9.516 18.466 -26.051 1.00 83.69 69 ALA A C 1
ATOM 561 O O . ALA A 1 69 ? 8.893 18.773 -27.064 1.00 83.69 69 ALA A O 1
ATOM 562 N N . LYS A 1 70 ? 9.019 18.677 -24.825 1.00 72.62 70 LYS A N 1
ATOM 563 C CA . LYS A 1 70 ? 7.767 19.403 -24.542 1.00 72.62 70 LYS A CA 1
ATOM 564 C C . LYS A 1 70 ? 7.987 20.872 -24.138 1.00 72.62 70 LYS A C 1
ATOM 566 O O . LYS A 1 70 ? 6.996 21.55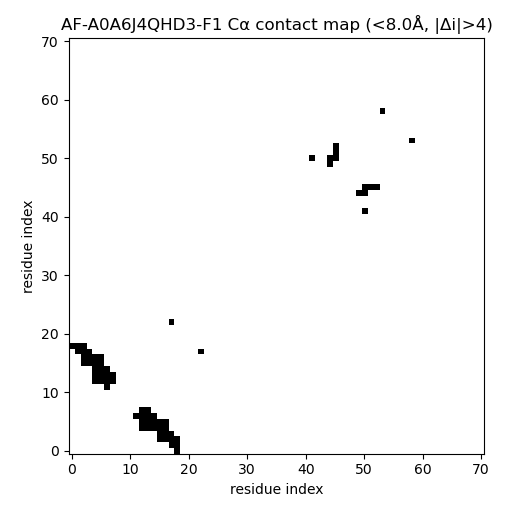3 -23.886 1.00 72.62 70 LYS A O 1
ATOM 571 N N . GLN A 1 71 ? 9.240 21.324 -24.036 1.00 54.97 71 GLN A N 1
ATOM 572 C CA . GLN A 1 71 ? 9.629 22.727 -23.824 1.00 54.97 71 GLN A CA 1
ATOM 573 C C . GLN A 1 71 ? 10.045 23.362 -25.148 1.00 54.97 71 GLN A C 1
ATOM 575 O O . GLN A 1 71 ? 9.778 24.571 -25.303 1.00 54.97 71 GLN A O 1
#

InterPro domains:
  IPR036165 YefM-like superfamily [SSF143120] (6-48)
  IPR049537 Antitoxin RelB-like [PF18506] (3-42)

Radius of gyration: 22.22 Å; Cα contacts (8 Å, |Δi|>4): 34; chains: 1; bounding box: 48×36×50 Å

Secondary structure (DSSP, 8-state):
---EEEE-TTS-EEEEE--HHHHHHHHHHHHHHHHHHHHHHHHHHHHHTSS-PPPHHHHHHHHHHHHHTT-

Foldseek 3Di:
DDKDFDADPVRHTDDIDDDVVVVVVVVVVVVVVVVVVVVVVQVVCCVVVVDHDDDPVRVVVVVVVVVVVVD

Nearest PDB structures (foldseek):
  7nuf-assembly1_C  TM=4.280E-01  e=3.035E+00  Vaccinia virus WR
  2hz5-assembly2_B  TM=4.915E-01  e=6.928E+00  Homo sapiens

Organism: NCBI:txid349277

Sequence (71 aa):
MSVQYVVDENGKRISVVLDIEEYERMLEELEDAADARVADEVRAAVERGDDEFVPYEQAREEIMRRRAAKQ

Mean predicted aligned error: 5.94 Å